Protein AF-A0A067QRG0-F1 (afdb_monomer)

Sequence (127 aa):
MYKMCYRGVSKDWDACASRFVQLVREEMNRKNVTEASRLMELCCAKHGFLRCVYAASRYKCRKEEAMFLKKIAETLSDTRVYSPHCKNVETQLCSCGKMLWASISSIIVTFLTLTTLSLCSCSSSVC

Organism: Zootermopsis nevadensis (NCBI:txid136037)

Foldseek 3Di:
DLVVLCVQLVVQLCVLVVQLVVQLVVLVPDPDDDPVVSLLSNLLSLVQSLCSQLVSSVVRHPNVSSVVSSVVSNVVSVVVHVPVVSPPRPNVVSPDPDDDDDDPDDDDDDDPPPDDDDDPPPPVSGD

Solvent-accessible surface area (backbone atoms only — not comparable to full-atom values): 7788 Å² total; per-residue (Å²): 114,63,67,61,43,48,66,77,33,43,71,56,43,50,51,33,51,52,52,33,54,49,51,50,50,55,55,70,67,53,74,99,66,54,69,69,59,51,50,49,53,50,38,36,40,48,53,13,32,39,49,39,40,26,53,57,25,49,79,74,32,55,68,68,50,13,51,51,52,23,50,52,47,47,60,58,44,47,79,77,40,79,52,86,71,40,78,79,57,57,78,76,75,56,62,76,93,82,83,86,84,77,77,95,75,76,88,82,91,79,98,80,73,93,82,71,92,75,72,85,70,76,58,86,76,65,85

Nearest PDB structures (foldseek):
  8qae-assembly2_C-2  TM=4.658E-01  e=2.141E+00  synthetic construct

pLDDT: mean 75.01, std 22.17, range [30.7, 97.62]

Structure (mmCIF, N/CA/C/O backbone):
data_AF-A0A067QRG0-F1
#
_entry.id   AF-A0A067QRG0-F1
#
loop_
_atom_site.group_PDB
_atom_site.id
_atom_site.type_symbol
_atom_site.label_atom_id
_atom_site.label_alt_id
_atom_site.label_comp_id
_atom_site.label_asym_id
_atom_site.label_entity_id
_atom_site.label_seq_id
_atom_site.pdbx_PDB_ins_code
_atom_site.Cartn_x
_atom_site.Cartn_y
_atom_site.Cartn_z
_atom_site.occupancy
_atom_site.B_iso_or_equiv
_atom_site.auth_seq_id
_atom_site.auth_comp_id
_atom_site.auth_asym_id
_atom_site.auth_atom_id
_atom_site.pdbx_PDB_model_num
ATOM 1 N N . MET A 1 1 ? 6.032 7.806 -20.876 1.00 64.62 1 MET A N 1
ATOM 2 C CA . MET A 1 1 ? 7.129 7.287 -20.029 1.00 64.62 1 MET A CA 1
ATOM 3 C C . MET A 1 1 ? 6.584 6.539 -18.808 1.00 64.62 1 MET A C 1
ATOM 5 O O . MET A 1 1 ? 6.626 5.317 -18.832 1.00 64.62 1 MET A O 1
ATOM 9 N N . TYR A 1 2 ? 5.886 7.204 -17.874 1.00 80.44 2 TYR A N 1
ATOM 10 C CA . TYR A 1 2 ? 5.312 6.586 -16.657 1.00 80.44 2 TYR A CA 1
ATOM 11 C C . TYR A 1 2 ? 4.421 5.347 -16.877 1.00 80.44 2 TYR A C 1
ATOM 13 O O . TYR A 1 2 ? 4.494 4.398 -16.104 1.00 80.44 2 TYR A O 1
ATOM 21 N N . LYS A 1 3 ? 3.619 5.308 -17.953 1.00 84.94 3 LYS A N 1
ATOM 22 C CA . LYS A 1 3 ? 2.763 4.151 -18.295 1.00 84.94 3 LYS A CA 1
ATOM 23 C C . LYS A 1 3 ? 3.561 2.859 -18.523 1.00 84.94 3 LYS A C 1
ATOM 25 O O . LYS A 1 3 ? 3.102 1.786 -18.143 1.00 84.94 3 LYS A O 1
ATOM 30 N N . MET A 1 4 ? 4.744 2.955 -19.136 1.00 88.62 4 MET A N 1
ATOM 31 C CA . MET A 1 4 ? 5.592 1.787 -19.413 1.00 88.62 4 MET A CA 1
ATOM 32 C C . MET A 1 4 ? 6.263 1.283 -18.137 1.00 88.62 4 MET A C 1
ATOM 34 O O . MET A 1 4 ? 6.259 0.079 -17.894 1.00 88.62 4 MET A O 1
ATOM 38 N N . CYS A 1 5 ? 6.740 2.204 -17.293 1.00 91.94 5 CYS A N 1
ATOM 39 C CA . CYS A 1 5 ? 7.211 1.877 -15.949 1.00 91.94 5 CYS A CA 1
ATOM 40 C C . CYS A 1 5 ? 6.113 1.162 -15.147 1.00 91.94 5 CYS A C 1
ATOM 42 O O . CYS A 1 5 ? 6.320 0.030 -14.717 1.00 91.94 5 CYS A O 1
ATOM 44 N N . TYR A 1 6 ? 4.922 1.769 -15.031 1.00 92.31 6 TYR A N 1
ATOM 45 C CA . TYR A 1 6 ? 3.808 1.188 -14.278 1.00 92.31 6 TYR A CA 1
ATOM 46 C C . TYR A 1 6 ? 3.455 -0.219 -14.768 1.00 92.31 6 TYR A C 1
ATOM 48 O O . TYR A 1 6 ? 3.308 -1.135 -13.968 1.00 92.31 6 TYR A O 1
ATOM 56 N N . ARG A 1 7 ? 3.405 -0.435 -16.089 1.00 94.50 7 ARG A N 1
ATOM 57 C CA . ARG A 1 7 ? 3.159 -1.768 -16.653 1.00 94.50 7 ARG A CA 1
ATOM 58 C C . ARG A 1 7 ? 4.186 -2.798 -16.166 1.00 94.50 7 ARG A C 1
ATOM 60 O O . ARG A 1 7 ? 3.789 -3.900 -15.799 1.00 94.50 7 ARG A O 1
ATOM 67 N N . GLY A 1 8 ? 5.471 -2.440 -16.123 1.00 94.31 8 GLY A N 1
ATOM 68 C CA . GLY A 1 8 ? 6.555 -3.322 -15.670 1.00 94.31 8 GLY A CA 1
ATOM 69 C C . GLY A 1 8 ? 6.551 -3.633 -14.166 1.00 94.31 8 GLY A C 1
ATOM 70 O O . GLY A 1 8 ? 7.048 -4.687 -13.761 1.00 94.31 8 GLY A O 1
ATOM 71 N N . VAL A 1 9 ? 5.971 -2.749 -13.350 1.00 96.38 9 VAL A N 1
ATOM 72 C CA . VAL A 1 9 ? 5.888 -2.905 -11.884 1.00 96.38 9 VAL A CA 1
ATOM 73 C C . VAL A 1 9 ? 4.495 -3.300 -11.394 1.00 96.38 9 VAL A C 1
ATOM 75 O O . VAL A 1 9 ? 4.328 -3.533 -10.207 1.00 96.38 9 VAL A O 1
ATOM 78 N N . SER A 1 10 ? 3.496 -3.378 -12.277 1.00 96.06 10 SER A N 1
ATOM 79 C CA . SER A 1 10 ? 2.083 -3.599 -11.921 1.00 96.06 10 SER A CA 1
ATOM 80 C C . SER A 1 10 ? 1.869 -4.793 -10.985 1.00 96.06 10 SER A C 1
ATOM 82 O O . SER A 1 10 ? 1.198 -4.661 -9.971 1.00 96.06 10 SER A O 1
ATOM 84 N N . LYS A 1 11 ? 2.530 -5.926 -11.248 1.00 97.06 11 LYS A N 1
ATOM 85 C CA . LYS A 1 11 ? 2.472 -7.103 -10.366 1.00 97.06 11 LYS A CA 1
ATOM 86 C C . LYS A 1 11 ? 3.056 -6.846 -8.971 1.00 97.06 11 LYS A C 1
ATOM 88 O O . LYS A 1 11 ? 2.489 -7.304 -7.985 1.00 97.06 11 LYS A O 1
ATOM 93 N N . ASP A 1 12 ? 4.172 -6.122 -8.880 1.00 97.06 12 ASP A N 1
ATOM 94 C CA . ASP A 1 12 ? 4.789 -5.788 -7.588 1.00 97.06 12 ASP A CA 1
ATOM 95 C C . ASP A 1 12 ? 3.935 -4.768 -6.833 1.00 97.06 12 ASP A C 1
ATOM 97 O O . ASP A 1 12 ? 3.755 -4.877 -5.625 1.00 97.06 12 ASP A O 1
ATOM 101 N N . TRP A 1 13 ? 3.367 -3.801 -7.557 1.00 96.31 13 TRP A N 1
ATOM 102 C CA . TRP A 1 13 ? 2.410 -2.845 -7.021 1.00 96.31 13 TRP A CA 1
ATOM 103 C C . TRP A 1 13 ? 1.216 -3.562 -6.391 1.00 96.31 13 TRP A C 1
ATOM 105 O O . TRP A 1 13 ? 0.882 -3.287 -5.240 1.00 96.31 13 TRP A O 1
ATOM 115 N N . ASP A 1 14 ? 0.608 -4.504 -7.115 1.00 97.06 14 ASP A N 1
ATOM 116 C CA . 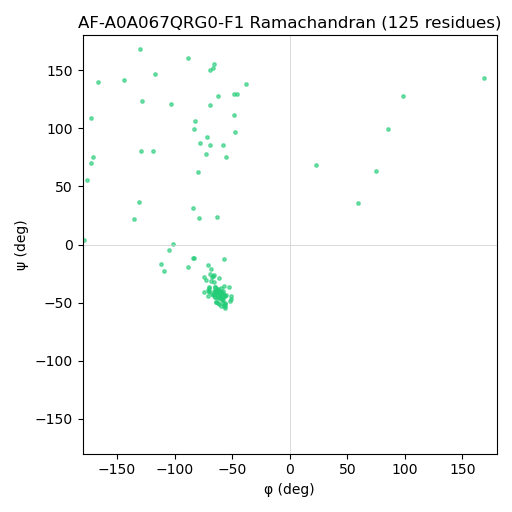ASP A 1 14 ? -0.536 -5.277 -6.631 1.00 97.06 14 ASP A CA 1
ATOM 117 C C . ASP A 1 14 ? -0.166 -6.127 -5.412 1.00 97.06 14 ASP A C 1
ATOM 119 O O . ASP A 1 14 ? -0.951 -6.210 -4.465 1.00 97.06 14 ASP A O 1
ATOM 123 N N . ALA A 1 15 ? 1.040 -6.702 -5.380 1.00 97.62 15 ALA A N 1
ATOM 124 C CA . ALA A 1 15 ? 1.548 -7.428 -4.219 1.00 97.62 15 ALA A CA 1
ATOM 125 C C . ALA A 1 15 ? 1.714 -6.507 -2.995 1.00 97.62 15 ALA A C 1
ATOM 127 O O . ALA A 1 15 ? 1.185 -6.813 -1.922 1.00 97.62 15 ALA A O 1
ATOM 128 N N . CYS A 1 16 ? 2.370 -5.351 -3.159 1.00 95.81 16 CYS A N 1
ATOM 129 C CA . CYS A 1 16 ? 2.524 -4.349 -2.100 1.00 95.81 16 CYS A CA 1
ATOM 130 C C . CYS A 1 16 ? 1.153 -3.869 -1.584 1.00 95.81 16 CYS A C 1
ATOM 132 O O . CYS A 1 16 ? 0.919 -3.807 -0.376 1.00 95.81 16 CYS A O 1
ATOM 134 N N . ALA A 1 17 ? 0.226 -3.550 -2.493 1.00 95.50 17 ALA A N 1
ATOM 135 C CA . ALA A 1 17 ? -1.100 -3.043 -2.153 1.00 95.50 17 ALA A CA 1
ATOM 136 C C . ALA A 1 17 ? -1.962 -4.104 -1.456 1.00 95.50 17 ALA A C 1
ATOM 138 O O . ALA A 1 17 ? -2.623 -3.807 -0.460 1.00 95.50 17 ALA A O 1
ATOM 139 N N . SER A 1 18 ? -1.931 -5.349 -1.934 1.00 95.44 18 SER A N 1
ATOM 140 C CA . SER A 1 18 ? -2.673 -6.457 -1.323 1.00 95.44 18 SER A CA 1
ATOM 141 C C . SER A 1 18 ? -2.182 -6.730 0.094 1.00 95.44 18 SER A C 1
ATOM 143 O O . SER A 1 18 ? -2.997 -6.874 1.008 1.00 95.44 18 SER A O 1
ATOM 145 N N . ARG A 1 19 ? -0.858 -6.715 0.304 1.00 93.12 19 ARG A N 1
ATOM 146 C CA . ARG A 1 19 ? -0.262 -6.875 1.634 1.00 93.12 19 ARG A CA 1
ATOM 147 C C . ARG A 1 19 ? -0.672 -5.750 2.579 1.00 93.12 19 ARG A C 1
ATOM 149 O O . ARG A 1 19 ? -1.078 -6.020 3.706 1.00 93.12 19 ARG A O 1
ATOM 156 N N . PHE A 1 20 ? -0.626 -4.507 2.111 1.00 92.50 20 PHE A N 1
ATOM 157 C CA . PHE A 1 20 ? -1.072 -3.349 2.880 1.00 92.50 20 PHE A CA 1
ATOM 158 C C . PHE A 1 20 ? -2.539 -3.469 3.310 1.00 92.50 20 PHE A C 1
ATOM 160 O O . PHE A 1 20 ? -2.857 -3.335 4.490 1.00 92.50 20 PHE A O 1
ATOM 167 N N . VAL A 1 21 ? -3.438 -3.784 2.372 1.00 92.69 21 VAL A N 1
ATOM 168 C CA . VAL A 1 21 ? -4.871 -3.946 2.663 1.00 92.69 21 VAL A CA 1
ATOM 169 C C . VAL A 1 21 ? -5.118 -5.088 3.648 1.00 92.69 21 VAL A C 1
ATOM 171 O O . VAL A 1 21 ? -5.977 -4.960 4.521 1.00 92.69 21 VAL A O 1
ATOM 174 N N . GLN A 1 22 ? -4.366 -6.184 3.535 1.00 92.81 22 GLN A N 1
ATOM 175 C CA . GLN A 1 22 ? -4.430 -7.290 4.484 1.00 92.81 22 GLN A CA 1
ATOM 176 C C . GLN A 1 22 ? -4.040 -6.837 5.898 1.00 92.81 22 GLN A C 1
ATOM 178 O O . GLN A 1 22 ? -4.814 -7.063 6.823 1.00 92.81 22 GLN A O 1
ATOM 183 N N . LEU A 1 23 ? -2.897 -6.163 6.061 1.00 89.81 23 LEU A N 1
ATOM 184 C CA . LEU A 1 23 ? -2.423 -5.679 7.365 1.00 89.81 23 LEU A CA 1
ATOM 185 C C . LEU A 1 23 ? -3.413 -4.706 8.010 1.00 89.81 23 LEU A C 1
ATOM 187 O O . LEU A 1 23 ? -3.739 -4.842 9.186 1.00 89.81 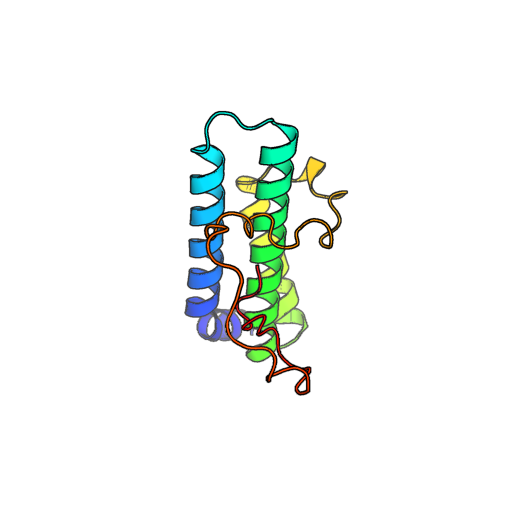23 LEU A O 1
ATOM 191 N N . VAL A 1 24 ? -3.955 -3.769 7.228 1.00 89.50 24 VAL A N 1
ATOM 192 C CA . VAL A 1 24 ? -4.990 -2.842 7.708 1.00 89.50 24 VAL A CA 1
ATOM 193 C C . VAL A 1 24 ? -6.227 -3.608 8.177 1.00 89.50 24 VAL A C 1
ATOM 195 O O . VAL A 1 24 ? -6.764 -3.318 9.242 1.00 89.50 24 VAL A O 1
ATOM 198 N N . ARG A 1 25 ? -6.680 -4.614 7.421 1.00 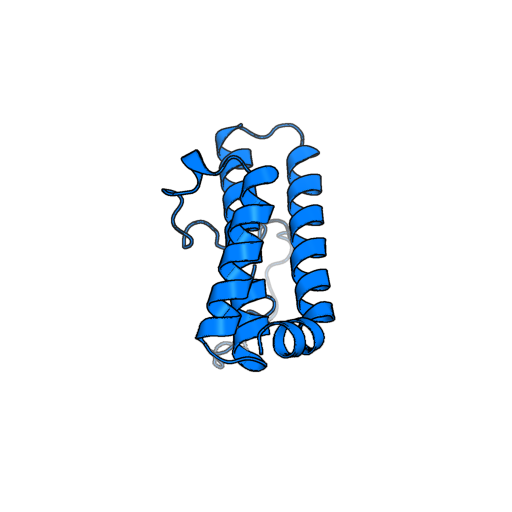90.94 25 ARG A N 1
ATOM 199 C CA . ARG A 1 25 ? -7.840 -5.431 7.804 1.00 90.94 25 ARG A CA 1
ATOM 200 C C . ARG A 1 25 ? -7.580 -6.237 9.078 1.00 90.94 25 ARG A C 1
ATOM 202 O O . ARG A 1 25 ? -8.449 -6.282 9.944 1.00 90.94 25 ARG A O 1
ATOM 209 N N . GLU A 1 26 ? -6.418 -6.876 9.185 1.00 90.88 26 GLU A N 1
ATOM 210 C CA . GLU A 1 26 ? -6.008 -7.627 10.378 1.00 90.88 26 GLU A CA 1
ATOM 211 C C . GLU A 1 26 ? -6.013 -6.728 11.616 1.00 90.88 26 GLU A C 1
ATOM 213 O O . GLU A 1 26 ? -6.561 -7.105 12.651 1.00 90.88 26 GLU A O 1
ATOM 218 N N . GLU A 1 27 ? -5.478 -5.515 11.486 1.00 89.50 27 GLU A N 1
ATOM 219 C CA . GLU A 1 27 ? -5.395 -4.553 12.578 1.00 89.50 27 GLU A CA 1
ATOM 220 C C . GLU A 1 27 ? -6.765 -3.991 12.987 1.00 89.50 27 GLU A C 1
ATOM 222 O O . GLU A 1 27 ? -7.073 -3.880 14.175 1.00 89.50 27 GLU A O 1
ATOM 227 N N . MET A 1 28 ? -7.636 -3.709 12.015 1.00 88.31 28 MET A N 1
ATOM 228 C CA . MET A 1 28 ? -9.008 -3.261 12.283 1.00 88.31 28 MET A CA 1
ATOM 229 C C . MET A 1 28 ? -9.859 -4.344 12.957 1.00 88.31 28 MET A C 1
ATOM 231 O O . MET A 1 28 ? -10.717 -4.032 13.781 1.00 88.31 28 MET A O 1
ATOM 235 N N . ASN A 1 29 ? -9.599 -5.617 12.654 1.00 92.19 29 ASN A N 1
ATOM 236 C CA . ASN A 1 29 ? -10.290 -6.750 13.268 1.00 92.19 29 ASN A CA 1
ATOM 237 C C . ASN A 1 29 ? -9.699 -7.155 14.628 1.00 92.19 29 ASN A C 1
ATOM 239 O O . ASN A 1 29 ? -10.303 -7.956 15.351 1.00 92.19 29 ASN A O 1
ATOM 243 N N . ARG A 1 30 ? -8.524 -6.628 14.991 1.00 90.62 30 ARG A N 1
ATOM 244 C CA . ARG A 1 30 ? -7.843 -6.946 16.246 1.00 90.62 30 ARG A CA 1
ATOM 245 C C . ARG A 1 30 ? -8.617 -6.359 17.428 1.00 90.62 30 ARG A C 1
ATOM 247 O O . ARG A 1 30 ? -8.817 -5.146 17.529 1.00 90.62 30 ARG A O 1
ATOM 254 N N . LYS A 1 31 ? -9.060 -7.238 18.330 1.00 92.19 31 LYS A N 1
ATOM 255 C CA . LYS A 1 31 ? -9.772 -6.886 19.569 1.00 92.19 31 LYS A CA 1
ATOM 256 C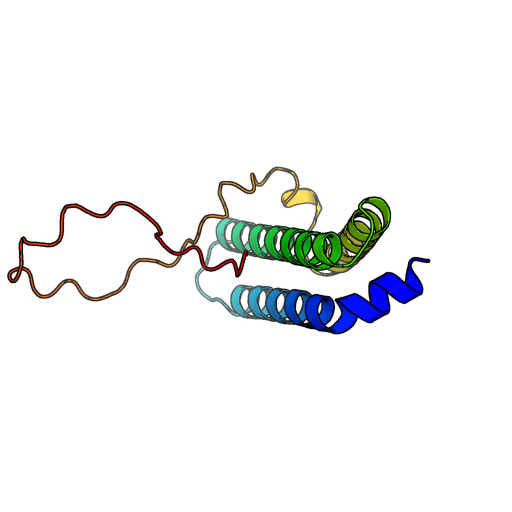 C . LYS A 1 31 ? -8.780 -6.630 20.708 1.00 92.19 31 LYS A C 1
ATOM 258 O O . LYS A 1 31 ? -7.651 -7.106 20.653 1.00 92.19 31 LYS A O 1
ATOM 263 N N . ASN A 1 32 ? -9.227 -5.924 21.747 1.00 90.38 32 ASN A N 1
ATOM 264 C CA . ASN A 1 32 ? -8.473 -5.688 22.988 1.00 90.38 32 ASN A CA 1
ATOM 265 C C . ASN A 1 32 ? -7.122 -4.972 22.798 1.00 90.38 32 ASN A C 1
ATOM 267 O O . ASN A 1 32 ? -6.163 -5.258 23.509 1.00 90.38 32 ASN A O 1
ATOM 271 N N . VAL A 1 33 ? -7.043 -4.036 21.849 1.00 87.50 33 VAL A N 1
ATOM 272 C CA . VAL A 1 33 ? -5.862 -3.183 21.653 1.00 87.50 33 VAL A CA 1
ATOM 273 C C . VAL A 1 33 ? -6.191 -1.724 21.890 1.00 87.50 33 VAL A C 1
ATOM 275 O O . VAL A 1 33 ? -7.303 -1.274 21.616 1.00 87.50 33 VAL A O 1
ATOM 278 N N . THR A 1 34 ? -5.214 -0.990 22.416 1.00 87.69 34 THR A N 1
ATOM 279 C CA . THR A 1 34 ? -5.343 0.449 22.628 1.00 87.69 34 THR A CA 1
ATOM 280 C C . THR A 1 34 ? -5.372 1.174 21.287 1.00 87.69 34 THR A C 1
ATOM 282 O O . THR A 1 34 ? -4.756 0.739 20.310 1.00 87.69 34 THR A O 1
ATOM 285 N N . GLU A 1 35 ? -6.062 2.310 21.240 1.00 83.94 35 GLU A N 1
ATOM 286 C CA . GLU A 1 35 ? -6.126 3.148 20.041 1.00 83.94 35 GLU A CA 1
ATOM 287 C C . GLU A 1 35 ? -4.731 3.596 19.583 1.00 83.94 35 GLU A C 1
ATOM 289 O O . GLU A 1 35 ? -4.424 3.537 18.397 1.00 83.94 35 GLU A O 1
ATOM 294 N N . ALA A 1 36 ? -3.850 3.936 20.529 1.00 82.69 36 ALA A N 1
ATOM 295 C CA . ALA A 1 36 ? -2.466 4.304 20.242 1.00 82.69 36 ALA A CA 1
ATOM 296 C C . ALA A 1 36 ? -1.673 3.164 19.576 1.00 82.69 36 ALA A C 1
ATOM 298 O O . ALA A 1 36 ? -0.954 3.400 18.607 1.00 82.69 36 ALA A O 1
ATOM 299 N N . SER A 1 37 ? -1.826 1.921 20.053 1.00 84.06 37 SER A N 1
ATOM 300 C CA . SER A 1 37 ? -1.179 0.756 19.434 1.00 84.06 37 SER A CA 1
ATOM 301 C C . SER A 1 37 ? -1.743 0.483 18.041 1.00 84.06 37 SER A C 1
ATOM 303 O O . SER A 1 37 ? -0.982 0.263 17.104 1.00 84.06 37 SER A O 1
ATOM 305 N N . ARG A 1 38 ? -3.068 0.560 17.878 1.00 86.00 38 ARG A N 1
ATOM 306 C CA . ARG A 1 38 ? -3.716 0.407 16.571 1.00 86.00 38 ARG A CA 1
ATOM 307 C C . ARG A 1 38 ? -3.216 1.445 15.572 1.00 86.00 38 ARG A C 1
ATOM 309 O O . ARG A 1 38 ? -2.862 1.103 14.448 1.00 86.00 38 ARG A O 1
ATOM 316 N N . LEU A 1 39 ? -3.168 2.706 15.987 1.00 84.62 39 LEU A N 1
ATOM 317 C CA . LEU A 1 39 ? -2.686 3.804 15.163 1.00 84.62 39 LEU A CA 1
ATOM 318 C C . LEU A 1 39 ? -1.231 3.586 14.734 1.00 84.62 39 LEU A C 1
ATOM 320 O O . LEU A 1 39 ? -0.926 3.726 13.553 1.00 84.62 39 LEU A O 1
ATOM 324 N N . MET A 1 40 ? -0.361 3.183 15.665 1.00 84.31 40 MET A N 1
ATOM 325 C CA . MET A 1 40 ? 1.038 2.856 15.380 1.00 84.31 40 MET A CA 1
ATOM 326 C C . MET A 1 40 ? 1.158 1.776 14.294 1.00 84.31 40 MET A C 1
ATOM 328 O O . MET A 1 40 ? 1.831 1.989 13.287 1.00 84.31 40 MET A O 1
ATOM 332 N N . GLU A 1 41 ? 0.454 0.653 14.447 1.00 85.94 41 GLU A N 1
ATOM 333 C CA . GLU A 1 41 ? 0.491 -0.460 13.487 1.00 85.94 41 GLU A CA 1
ATOM 334 C C . GLU A 1 41 ? -0.027 -0.055 12.099 1.00 85.94 41 GLU A C 1
ATOM 336 O O . GLU A 1 41 ? 0.575 -0.394 11.078 1.00 85.94 41 GLU A O 1
ATOM 341 N N . LEU A 1 42 ? -1.101 0.740 12.040 1.00 86.75 42 LEU A N 1
ATOM 342 C CA . LEU A 1 42 ? -1.624 1.270 10.779 1.00 86.75 42 LEU A CA 1
ATOM 343 C C . LEU A 1 42 ? -0.633 2.234 10.105 1.00 86.75 42 LEU A C 1
ATOM 345 O O . LEU A 1 42 ? -0.451 2.176 8.884 1.00 86.75 42 LEU A O 1
ATOM 349 N N . CYS A 1 43 ? 0.048 3.086 10.878 1.00 87.62 43 CYS A N 1
ATOM 350 C CA . CYS A 1 43 ? 1.109 3.951 10.361 1.00 87.62 43 CYS A CA 1
ATOM 351 C C . CYS A 1 43 ? 2.290 3.131 9.825 1.00 87.62 43 CYS A C 1
ATOM 353 O O . CYS A 1 43 ? 2.810 3.427 8.746 1.00 87.62 43 CYS A O 1
ATOM 355 N N . CYS A 1 44 ? 2.676 2.061 10.518 1.00 87.56 44 CYS A N 1
ATOM 356 C CA . CYS A 1 44 ? 3.736 1.167 10.070 1.00 87.56 44 CYS A CA 1
ATOM 357 C C . CYS A 1 44 ? 3.371 0.414 8.788 1.00 87.56 44 CYS A C 1
ATOM 359 O O . CYS A 1 44 ? 4.183 0.373 7.863 1.00 87.56 44 CYS A O 1
ATOM 361 N N . ALA A 1 45 ? 2.137 -0.084 8.670 1.00 90.44 45 ALA A N 1
ATOM 362 C CA . ALA A 1 45 ? 1.640 -0.695 7.439 1.00 90.44 45 ALA A CA 1
ATOM 363 C C . ALA A 1 45 ? 1.682 0.290 6.256 1.00 90.44 45 ALA A C 1
ATOM 365 O O . ALA A 1 45 ? 2.101 -0.075 5.156 1.00 90.44 45 ALA A O 1
ATOM 366 N N . LYS A 1 46 ? 1.313 1.560 6.481 1.00 90.31 46 LYS A N 1
ATOM 367 C CA . LYS A 1 46 ? 1.431 2.618 5.466 1.00 90.31 46 LYS A CA 1
ATOM 368 C C . LYS A 1 46 ? 2.889 2.840 5.061 1.00 90.31 46 LYS A C 1
ATOM 370 O O . LYS A 1 46 ? 3.197 2.848 3.871 1.00 90.31 46 LYS A O 1
ATOM 375 N N . HIS A 1 47 ? 3.803 3.011 6.016 1.00 89.06 47 HIS A N 1
ATOM 376 C CA . HIS A 1 47 ? 5.220 3.211 5.700 1.00 89.06 47 HIS A CA 1
ATOM 377 C C . HIS A 1 47 ? 5.826 2.031 4.938 1.00 89.06 47 HIS A C 1
ATOM 379 O O . HIS A 1 47 ? 6.588 2.257 3.994 1.00 89.06 47 HIS A O 1
ATOM 385 N N . GLY A 1 48 ? 5.454 0.806 5.314 1.00 90.56 48 GLY A N 1
ATOM 386 C CA . GLY A 1 48 ? 5.811 -0.410 4.594 1.00 90.56 48 GLY A CA 1
ATOM 387 C C . GLY A 1 48 ? 5.344 -0.374 3.143 1.00 90.56 48 GLY A C 1
ATOM 388 O O . GLY A 1 48 ? 6.158 -0.407 2.220 1.00 90.56 48 GLY A O 1
ATOM 389 N N . PHE A 1 49 ? 4.054 -0.107 2.919 1.00 92.94 49 PHE A N 1
ATOM 390 C CA . PHE A 1 49 ? 3.488 0.032 1.576 1.00 92.94 49 PHE A CA 1
ATOM 391 C C . PHE A 1 49 ? 4.255 1.032 0.695 1.00 92.94 49 PHE A C 1
ATOM 393 O O . PHE A 1 49 ? 4.648 0.703 -0.428 1.00 92.94 49 PHE A O 1
ATOM 400 N N . LEU A 1 50 ? 4.537 2.236 1.209 1.00 93.25 50 LEU A N 1
ATOM 401 C CA . LEU A 1 50 ? 5.277 3.258 0.459 1.00 93.25 50 LEU A CA 1
ATOM 402 C C . LEU A 1 50 ? 6.715 2.834 0.150 1.00 93.25 50 LEU A C 1
ATOM 404 O O . LEU A 1 50 ? 7.247 3.164 -0.915 1.00 93.25 50 LEU A O 1
ATOM 408 N N . ARG A 1 51 ? 7.359 2.121 1.077 1.00 93.62 51 ARG A N 1
ATOM 409 C CA . ARG A 1 51 ? 8.719 1.610 0.903 1.00 93.62 51 ARG A CA 1
ATOM 410 C C . ARG A 1 51 ? 8.746 0.473 -0.120 1.00 93.62 51 ARG A C 1
ATOM 412 O O . ARG A 1 51 ? 9.591 0.519 -1.010 1.00 93.62 51 ARG A O 1
ATOM 419 N N . CYS A 1 52 ? 7.805 -0.467 -0.044 1.00 95.62 52 CYS A N 1
ATOM 420 C CA . CYS A 1 52 ? 7.621 -1.567 -0.990 1.00 95.62 52 CYS A CA 1
ATOM 421 C C . CYS A 1 52 ? 7.440 -1.042 -2.422 1.00 95.62 52 CYS A C 1
ATOM 423 O O . CYS A 1 52 ? 8.224 -1.380 -3.310 1.00 95.62 52 CYS A O 1
ATOM 425 N N . VAL A 1 53 ? 6.491 -0.119 -2.630 1.00 96.06 53 VAL A N 1
ATOM 426 C CA . VAL A 1 53 ? 6.229 0.492 -3.945 1.00 96.06 53 VAL A CA 1
ATOM 427 C C . VAL A 1 53 ? 7.465 1.199 -4.489 1.00 96.06 53 VAL A C 1
ATOM 429 O O . VAL A 1 53 ? 7.826 1.011 -5.655 1.00 96.06 53 VAL A O 1
ATOM 432 N N . TYR A 1 54 ? 8.135 2.007 -3.663 1.00 96.06 54 TYR A N 1
ATOM 433 C CA . TYR A 1 54 ? 9.327 2.726 -4.095 1.00 96.06 54 TYR A CA 1
ATOM 434 C C . TYR A 1 54 ? 10.474 1.773 -4.446 1.00 96.06 54 TYR A C 1
ATOM 436 O O . TYR A 1 54 ? 11.096 1.948 -5.490 1.00 96.06 54 TYR A O 1
ATOM 444 N N . ALA A 1 55 ? 10.737 0.759 -3.618 1.00 95.44 55 ALA A N 1
ATOM 445 C CA . ALA A 1 55 ? 11.805 -0.212 -3.841 1.00 95.44 55 ALA A CA 1
ATOM 446 C C . ALA A 1 55 ? 11.569 -1.039 -5.115 1.00 95.44 55 ALA A C 1
ATOM 448 O O . ALA A 1 55 ? 12.448 -1.090 -5.978 1.00 95.44 55 ALA A O 1
ATOM 449 N N . ALA A 1 56 ? 10.364 -1.597 -5.281 1.00 95.50 56 ALA A N 1
ATOM 450 C CA . ALA A 1 56 ? 9.981 -2.347 -6.476 1.00 95.50 56 ALA A CA 1
ATOM 451 C C . ALA A 1 56 ? 10.103 -1.491 -7.746 1.00 95.50 56 ALA A C 1
ATOM 453 O O . ALA A 1 56 ? 10.667 -1.914 -8.757 1.00 95.50 56 ALA A O 1
ATOM 454 N N . SER A 1 57 ? 9.648 -0.238 -7.669 1.00 96.38 57 SER A N 1
ATOM 455 C CA . SER A 1 57 ? 9.729 0.692 -8.794 1.00 96.38 57 SER A CA 1
ATOM 456 C C . SER A 1 57 ? 11.161 1.121 -9.092 1.00 96.38 57 SER A C 1
ATOM 458 O O . SER A 1 57 ? 11.531 1.260 -10.253 1.00 96.38 57 SER A O 1
ATOM 460 N N . ARG A 1 58 ? 12.004 1.313 -8.072 1.00 95.44 58 ARG A N 1
ATOM 461 C CA . ARG A 1 58 ? 13.382 1.786 -8.250 1.00 95.44 58 ARG A CA 1
ATOM 462 C C . ARG A 1 58 ? 14.264 0.775 -8.980 1.00 95.44 58 ARG A C 1
ATOM 464 O O . ARG A 1 58 ? 15.210 1.205 -9.641 1.00 95.44 58 ARG A O 1
ATOM 471 N N . TYR A 1 59 ? 13.945 -0.516 -8.873 1.00 91.69 59 TYR A N 1
ATOM 472 C CA . TYR A 1 59 ? 14.638 -1.597 -9.578 1.00 91.69 59 TYR A CA 1
ATOM 473 C C . TYR A 1 59 ? 14.311 -1.636 -11.081 1.00 91.69 59 TYR A C 1
ATOM 475 O O . TYR A 1 59 ? 15.154 -2.022 -11.883 1.00 91.69 59 TYR A O 1
ATOM 483 N N . LYS A 1 60 ? 13.102 -1.210 -11.475 1.00 93.25 60 LYS A N 1
ATOM 484 C CA . LYS A 1 60 ? 12.588 -1.344 -12.852 1.00 93.25 60 LYS A CA 1
ATOM 485 C C . LYS A 1 60 ? 12.423 -0.021 -13.604 1.00 93.25 60 LYS A C 1
ATOM 487 O O . LYS A 1 60 ? 12.288 -0.026 -14.824 1.00 93.25 60 LYS A O 1
ATOM 492 N N . CYS A 1 61 ? 12.416 1.104 -12.897 1.00 95.38 61 CYS A N 1
ATOM 493 C CA . CYS A 1 61 ? 12.103 2.420 -13.442 1.00 95.38 61 CYS A CA 1
ATOM 494 C C . CYS A 1 61 ? 13.150 3.475 -13.076 1.00 95.38 61 CYS A C 1
ATOM 496 O O . CYS A 1 61 ? 13.993 3.287 -12.192 1.00 95.38 61 CYS A O 1
ATOM 498 N N . ARG A 1 62 ? 13.066 4.644 -13.728 1.00 95.56 62 ARG A N 1
ATOM 499 C CA . ARG A 1 62 ? 13.880 5.804 -13.345 1.00 95.56 62 ARG A CA 1
ATOM 500 C C . ARG A 1 62 ? 13.475 6.304 -11.961 1.00 95.56 62 ARG A C 1
ATOM 502 O O . ARG A 1 62 ? 12.334 6.140 -11.531 1.00 95.56 62 ARG A O 1
ATOM 509 N N . LYS A 1 63 ? 14.406 6.979 -11.282 1.00 95.75 63 LYS A N 1
ATOM 510 C CA . LYS A 1 63 ? 14.185 7.543 -9.941 1.00 95.75 63 LYS A CA 1
ATOM 511 C C . LYS A 1 63 ? 12.915 8.401 -9.875 1.00 95.75 63 LYS A C 1
ATOM 513 O O . LYS A 1 63 ? 12.111 8.202 -8.974 1.00 95.75 63 LYS A O 1
ATOM 518 N N . GLU A 1 64 ? 12.712 9.290 -10.845 1.00 95.38 64 GLU A N 1
ATOM 519 C CA . GLU A 1 64 ? 11.540 10.178 -10.884 1.00 95.38 64 GLU A CA 1
ATOM 520 C C . GLU A 1 64 ? 10.221 9.417 -11.058 1.00 95.38 64 GLU A C 1
ATOM 522 O O . GLU A 1 64 ? 9.219 9.747 -10.430 1.00 95.38 64 GLU A O 1
ATOM 527 N N . GLU A 1 65 ? 10.225 8.338 -11.842 1.00 95.62 65 GLU A N 1
ATOM 528 C CA . GLU A 1 65 ? 9.055 7.475 -12.025 1.00 95.62 65 GLU A CA 1
ATOM 529 C C . GLU A 1 65 ? 8.752 6.677 -10.754 1.00 95.62 65 GLU A C 1
ATOM 531 O O . GLU A 1 65 ? 7.600 6.599 -10.338 1.00 95.62 65 GLU A O 1
ATOM 536 N N . ALA A 1 66 ? 9.784 6.160 -10.083 1.00 96.19 66 ALA A N 1
ATOM 537 C CA . ALA A 1 66 ? 9.635 5.498 -8.791 1.00 96.19 66 ALA A CA 1
ATOM 538 C C . ALA A 1 66 ? 9.115 6.458 -7.707 1.00 96.19 66 ALA A C 1
ATOM 540 O O . ALA A 1 66 ? 8.256 6.084 -6.909 1.00 96.19 66 ALA A O 1
ATOM 541 N N . MET A 1 67 ? 9.588 7.710 -7.690 1.00 95.75 67 MET A N 1
ATOM 542 C CA . MET A 1 67 ? 9.064 8.740 -6.787 1.00 95.75 67 MET A CA 1
ATOM 543 C C . MET A 1 67 ? 7.615 9.107 -7.115 1.00 95.75 67 MET A C 1
ATOM 545 O O . MET A 1 67 ? 6.811 9.271 -6.200 1.00 95.75 67 MET A O 1
ATOM 549 N N . PHE A 1 68 ? 7.258 9.199 -8.396 1.00 95.62 68 PHE A N 1
ATOM 550 C CA . PHE A 1 68 ? 5.883 9.447 -8.821 1.00 95.62 68 PHE A CA 1
ATOM 551 C C . PHE A 1 68 ? 4.936 8.325 -8.375 1.00 95.62 68 PHE A C 1
ATOM 553 O O . PHE A 1 68 ? 3.894 8.598 -7.783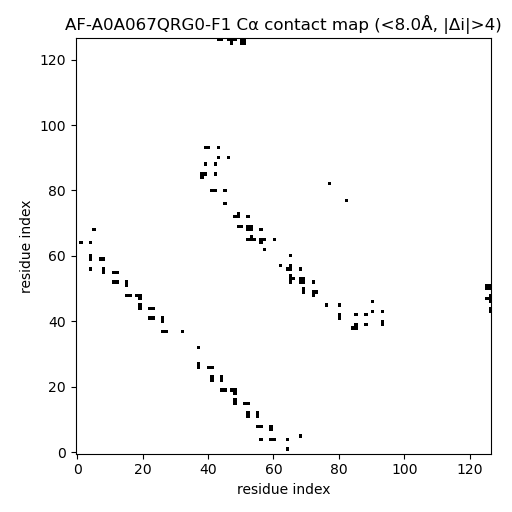 1.00 95.62 68 PHE A O 1
ATOM 560 N N . LEU A 1 69 ? 5.328 7.063 -8.566 1.00 95.75 69 LEU A N 1
ATOM 561 C CA . LEU A 1 69 ? 4.552 5.913 -8.102 1.00 95.75 69 LEU A CA 1
ATOM 562 C C . LEU A 1 69 ? 4.416 5.886 -6.574 1.00 95.75 69 LEU A C 1
ATOM 564 O O . LEU A 1 69 ? 3.320 5.660 -6.065 1.00 95.75 69 LEU A O 1
ATOM 568 N N . LYS A 1 70 ? 5.484 6.208 -5.832 1.00 95.25 70 LYS A N 1
ATOM 569 C CA . LYS A 1 70 ? 5.411 6.367 -4.372 1.00 95.25 70 LYS A CA 1
ATOM 570 C C . LYS A 1 70 ? 4.398 7.444 -3.961 1.00 95.25 70 LYS A C 1
ATOM 572 O O . LYS A 1 70 ? 3.639 7.213 -3.027 1.00 95.25 70 LYS A O 1
ATOM 577 N N . LYS A 1 71 ? 4.350 8.589 -4.654 1.00 93.69 71 LYS A N 1
ATOM 578 C CA . LYS A 1 71 ? 3.371 9.659 -4.377 1.00 93.69 71 LYS A CA 1
ATOM 579 C C . LYS A 1 71 ? 1.934 9.210 -4.631 1.00 93.69 71 LYS A C 1
ATOM 581 O O . LYS A 1 71 ? 1.062 9.510 -3.827 1.00 93.69 71 LYS A O 1
ATOM 586 N N . ILE A 1 72 ? 1.687 8.453 -5.702 1.00 94.44 72 ILE A N 1
ATOM 587 C CA . ILE A 1 72 ? 0.362 7.858 -5.941 1.00 94.44 72 ILE A CA 1
ATOM 588 C C . ILE A 1 72 ? -0.009 6.921 -4.787 1.00 94.44 72 ILE A C 1
ATOM 590 O O . ILE A 1 72 ? -1.117 7.004 -4.263 1.00 94.44 72 ILE A O 1
ATOM 594 N N . ALA A 1 73 ? 0.916 6.054 -4.364 1.00 93.44 73 ALA A N 1
ATOM 595 C CA . ALA A 1 73 ? 0.692 5.146 -3.243 1.00 93.44 73 ALA A CA 1
ATOM 596 C C . ALA A 1 73 ? 0.392 5.911 -1.944 1.00 93.44 73 ALA A C 1
ATOM 598 O O . ALA A 1 73 ? -0.520 5.532 -1.216 1.00 93.44 73 ALA A O 1
ATOM 599 N N . GLU A 1 74 ? 1.097 7.016 -1.695 1.00 91.56 74 GLU A N 1
ATOM 600 C CA . GLU A 1 74 ? 0.860 7.914 -0.561 1.00 91.56 74 GLU A CA 1
ATOM 601 C C . GLU A 1 74 ? -0.556 8.486 -0.597 1.00 91.56 74 GLU A C 1
ATOM 603 O O . GLU A 1 74 ? -1.317 8.263 0.344 1.00 91.56 74 GLU A O 1
ATOM 608 N N . THR A 1 75 ? -0.960 9.089 -1.719 1.00 90.50 75 THR A N 1
ATOM 609 C CA . THR A 1 75 ? -2.321 9.613 -1.908 1.00 90.50 75 THR A CA 1
ATOM 610 C C . THR A 1 75 ? -3.391 8.540 -1.695 1.00 90.50 75 THR A C 1
ATOM 612 O O . THR 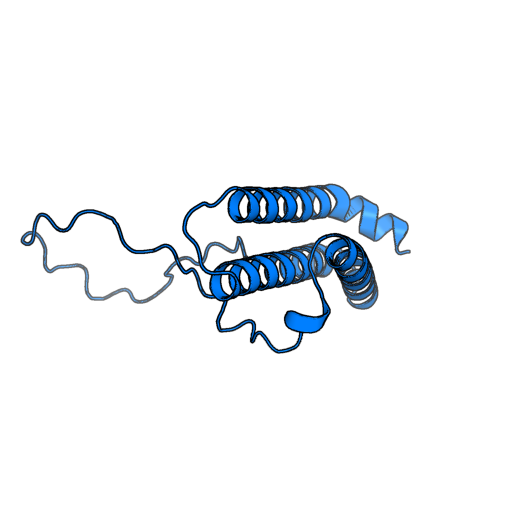A 1 75 ? -4.383 8.782 -1.013 1.00 90.50 75 THR A O 1
ATOM 615 N N . LEU A 1 76 ? -3.199 7.336 -2.239 1.00 90.00 76 LEU A N 1
ATOM 616 C CA . LEU A 1 76 ? -4.168 6.247 -2.091 1.00 90.00 76 LEU A CA 1
ATOM 617 C C . LEU A 1 76 ? -4.211 5.699 -0.662 1.00 90.00 76 LEU A C 1
ATOM 619 O O . LEU A 1 76 ? -5.286 5.366 -0.164 1.00 90.00 76 LEU A O 1
ATOM 623 N N . SER A 1 77 ? -3.067 5.622 0.016 1.00 87.94 77 SER A N 1
ATOM 624 C CA . SER A 1 77 ? -2.996 5.166 1.405 1.00 87.94 77 SER A CA 1
ATOM 625 C C . SER A 1 77 ? -3.643 6.155 2.375 1.00 87.94 77 SER A C 1
ATOM 627 O O . SER A 1 77 ? -4.268 5.721 3.337 1.00 87.94 77 SER A O 1
ATOM 629 N N . ASP A 1 78 ? -3.593 7.455 2.078 1.00 81.62 78 ASP A N 1
ATOM 630 C CA . ASP A 1 78 ? -4.195 8.514 2.898 1.00 81.62 78 ASP A CA 1
ATOM 631 C C . ASP A 1 78 ? -5.721 8.458 2.918 1.00 81.62 78 ASP A C 1
ATOM 633 O O . ASP A 1 78 ? -6.338 8.814 3.918 1.00 81.62 78 ASP A O 1
ATOM 637 N N . THR A 1 79 ? -6.343 7.942 1.854 1.00 68.44 79 THR A N 1
ATOM 638 C CA . THR A 1 79 ? -7.798 7.711 1.842 1.00 68.44 79 THR A CA 1
ATOM 639 C C . THR A 1 79 ? -8.234 6.596 2.794 1.00 68.44 79 THR A C 1
ATOM 641 O O . THR A 1 79 ? -9.398 6.541 3.180 1.00 68.44 79 THR A O 1
ATOM 644 N N . ARG A 1 80 ? -7.315 5.695 3.171 1.00 64.31 80 ARG A N 1
ATOM 645 C CA . ARG A 1 80 ? -7.593 4.528 4.024 1.00 64.31 80 ARG A CA 1
ATOM 646 C C . ARG A 1 80 ? -6.996 4.636 5.425 1.00 64.31 80 ARG A C 1
ATOM 648 O O . ARG A 1 80 ? -7.460 3.943 6.324 1.00 64.31 80 ARG A O 1
ATOM 655 N N . VAL A 1 81 ? -5.959 5.450 5.605 1.00 61.19 81 VAL A N 1
ATOM 656 C CA . VAL A 1 81 ? -5.171 5.557 6.837 1.00 61.19 81 VAL A CA 1
ATOM 657 C C . VAL A 1 81 ? -5.094 7.021 7.235 1.00 61.19 81 VAL A C 1
ATOM 659 O O . VAL A 1 81 ? -4.643 7.853 6.454 1.00 61.19 81 VAL A O 1
ATOM 662 N N . T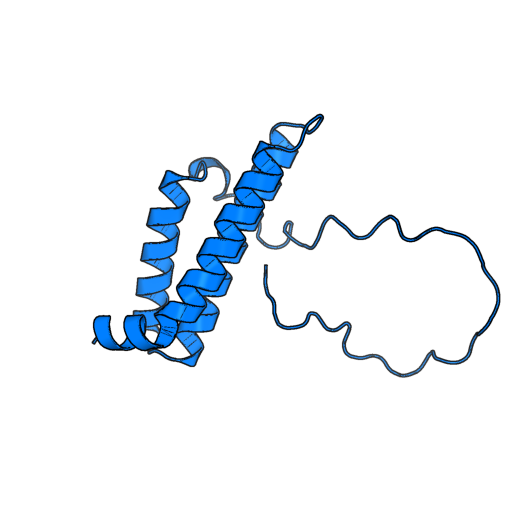YR A 1 82 ? -5.526 7.320 8.461 1.00 56.03 82 TYR A N 1
ATOM 663 C CA . TYR A 1 82 ? -5.571 8.650 9.065 1.00 56.03 82 TYR A CA 1
ATOM 664 C C . TYR A 1 82 ? -4.174 9.304 9.096 1.00 56.03 82 TYR A C 1
ATOM 666 O O . TYR A 1 82 ? -3.424 9.238 10.068 1.00 56.03 82 TYR A O 1
ATOM 674 N N . SER A 1 83 ? -3.843 9.955 7.979 1.00 54.78 83 SER A N 1
ATOM 675 C CA . SER A 1 83 ? -2.549 10.551 7.637 1.00 54.78 83 SER A CA 1
ATOM 676 C C . SER A 1 83 ? -2.007 11.608 8.616 1.00 54.78 83 SER A C 1
ATOM 678 O O . SER A 1 83 ? -0.788 11.611 8.821 1.00 54.78 83 SER A O 1
ATOM 680 N N . PRO A 1 84 ? -2.814 12.477 9.275 1.00 60.84 84 PRO A N 1
ATOM 681 C CA . PRO A 1 84 ? -2.232 13.547 10.088 1.00 60.84 84 PRO A CA 1
ATOM 682 C C . PRO A 1 84 ? -1.458 13.034 11.308 1.00 60.84 84 PRO A C 1
ATOM 684 O O . PRO A 1 84 ? -0.507 13.688 11.729 1.00 60.84 84 PRO A O 1
ATOM 687 N N . HIS A 1 85 ? -1.788 11.850 11.833 1.00 61.84 85 HIS A N 1
ATOM 688 C CA . HIS A 1 85 ? -1.117 11.309 13.017 1.00 61.84 85 HIS A CA 1
ATOM 689 C C . HIS A 1 85 ? 0.143 10.485 12.702 1.00 61.84 85 HIS A C 1
ATOM 691 O O . HIS A 1 85 ? 1.000 10.330 13.568 1.00 61.84 85 HIS A O 1
ATOM 697 N N . CYS A 1 86 ? 0.308 10.007 11.464 1.00 70.12 86 CYS A N 1
ATOM 698 C CA . CYS A 1 86 ? 1.458 9.181 11.080 1.00 70.12 86 CYS A CA 1
ATOM 699 C C . CYS A 1 86 ? 2.712 9.987 10.711 1.00 70.12 86 CYS A C 1
ATOM 701 O O . CYS A 1 86 ? 3.785 9.406 10.589 1.00 70.12 86 CYS A O 1
ATOM 703 N N . LYS A 1 87 ? 2.615 11.315 10.541 1.00 65.25 87 LYS A N 1
ATOM 704 C CA . LYS A 1 87 ? 3.771 12.166 10.186 1.00 65.25 87 LYS A CA 1
ATOM 705 C C . LYS A 1 87 ? 4.890 12.155 11.232 1.00 65.25 87 LYS A C 1
ATOM 707 O O . LYS A 1 87 ? 6.043 12.344 10.862 1.00 65.25 87 LYS A O 1
ATOM 712 N N . ASN A 1 88 ? 4.543 11.929 12.499 1.00 59.44 88 ASN A N 1
ATOM 713 C CA . ASN A 1 88 ? 5.481 11.941 13.626 1.00 59.44 88 ASN A CA 1
ATOM 714 C C . ASN A 1 88 ? 5.881 10.533 14.088 1.00 59.44 88 ASN A C 1
ATOM 716 O O . ASN A 1 88 ? 6.632 10.396 15.050 1.00 59.44 88 ASN A O 1
ATOM 720 N N . VAL A 1 89 ? 5.366 9.482 13.444 1.00 60.59 89 VAL A N 1
ATOM 721 C CA . VAL A 1 89 ? 5.753 8.109 13.763 1.00 60.59 89 VAL A CA 1
ATOM 722 C C . VAL A 1 89 ? 7.056 7.813 13.034 1.00 60.59 89 VAL A C 1
ATOM 724 O O . VAL A 1 89 ? 7.088 7.657 11.813 1.00 60.59 89 VAL A O 1
ATOM 727 N N . GLU A 1 90 ? 8.158 7.765 13.777 1.00 58.06 90 GLU A N 1
ATOM 728 C CA . GLU A 1 90 ? 9.445 7.405 13.197 1.00 58.06 90 GLU A CA 1
ATOM 729 C C . GLU A 1 90 ? 9.397 5.975 12.655 1.00 58.06 90 GLU A C 1
ATOM 731 O O . GLU A 1 90 ? 9.087 5.024 13.368 1.00 58.06 90 GLU A O 1
ATOM 736 N N . THR A 1 91 ? 9.786 5.798 11.390 1.00 59.69 91 THR A N 1
ATOM 737 C CA . THR A 1 91 ? 9.860 4.469 10.750 1.00 59.69 91 THR A CA 1
ATOM 738 C C . THR A 1 91 ? 10.768 3.461 11.470 1.00 59.69 91 THR A C 1
ATOM 740 O O . THR A 1 91 ? 10.722 2.278 11.139 1.00 59.69 91 THR A O 1
ATOM 743 N N . GLN A 1 92 ? 11.585 3.910 12.431 1.00 55.91 92 GLN A N 1
ATOM 744 C CA . GLN A 1 92 ? 12.402 3.060 13.299 1.00 55.91 92 GLN A CA 1
ATOM 745 C C . GLN A 1 92 ? 11.578 2.347 14.384 1.00 55.91 92 GLN A C 1
ATOM 747 O O . GLN A 1 92 ? 11.935 1.235 14.765 1.00 55.91 92 GLN A O 1
ATOM 752 N N . LEU A 1 93 ? 10.447 2.919 14.823 1.00 60.69 93 LEU A N 1
ATOM 753 C CA . LEU A 1 93 ? 9.512 2.253 15.741 1.00 60.69 93 LEU A CA 1
ATOM 754 C C . LEU A 1 93 ? 8.741 1.111 15.067 1.00 60.69 93 LEU A C 1
ATOM 756 O O . LEU A 1 93 ? 8.221 0.233 15.746 1.00 60.69 93 LEU A O 1
ATOM 760 N N . CYS A 1 94 ? 8.713 1.072 13.734 1.00 70.81 94 CYS A N 1
ATOM 761 C CA . CYS A 1 94 ? 8.040 0.032 12.955 1.00 70.81 94 CYS A CA 1
ATOM 762 C C . CYS A 1 94 ? 8.829 -1.286 12.852 1.00 70.81 94 CYS A C 1
ATOM 764 O O . CYS A 1 94 ? 8.629 -2.065 11.919 1.00 70.81 94 CYS A O 1
ATOM 766 N N . SER A 1 95 ? 9.739 -1.544 13.793 1.00 55.06 95 SER A N 1
ATOM 767 C CA . SER A 1 95 ? 10.554 -2.755 13.827 1.00 55.06 95 SER A CA 1
ATOM 768 C C . SER A 1 95 ? 9.775 -3.900 14.487 1.00 55.06 95 SER A C 1
ATOM 770 O O . SER A 1 95 ? 9.653 -3.956 15.705 1.00 55.06 95 SER A O 1
ATOM 772 N N . CYS A 1 96 ? 9.204 -4.780 13.657 1.00 49.19 96 CYS A N 1
ATOM 773 C CA . CYS A 1 96 ? 8.670 -6.117 13.959 1.00 49.19 96 CYS A CA 1
ATOM 774 C C . CYS A 1 96 ? 8.257 -6.404 15.420 1.00 49.19 96 CYS A C 1
ATOM 776 O O . CYS A 1 96 ? 8.817 -7.278 16.083 1.00 49.19 96 CYS A O 1
ATOM 778 N N . GLY A 1 97 ? 7.199 -5.755 15.901 1.00 42.47 97 GLY A N 1
ATOM 779 C CA . GLY A 1 97 ? 6.488 -6.193 17.100 1.00 42.47 97 GLY A CA 1
ATOM 780 C C . GLY A 1 97 ? 5.666 -7.453 16.818 1.00 42.47 97 GLY A C 1
ATOM 781 O O . GLY A 1 97 ? 4.468 -7.340 16.599 1.00 42.47 97 GLY A O 1
ATOM 782 N N . LYS A 1 98 ? 6.311 -8.632 16.758 1.00 40.06 98 LYS A N 1
ATOM 783 C CA . LYS A 1 98 ? 5.719 -9.993 16.855 1.00 40.06 98 LYS A CA 1
ATOM 784 C C . LYS A 1 98 ? 6.819 -11.075 16.826 1.00 40.06 98 LYS A C 1
ATOM 786 O O . LYS A 1 98 ? 6.809 -11.984 16.005 1.00 40.06 98 LYS A O 1
ATOM 791 N N . MET A 1 99 ? 7.787 -10.996 17.733 1.00 39.97 99 MET A N 1
ATOM 792 C CA . MET A 1 99 ? 8.675 -12.122 18.046 1.00 39.97 99 MET A CA 1
ATOM 793 C C . MET A 1 99 ? 8.670 -12.313 19.555 1.00 39.97 99 MET A C 1
ATOM 795 O O . MET A 1 99 ? 9.538 -11.782 20.222 1.00 39.97 99 MET A O 1
ATOM 799 N N . LEU A 1 100 ? 7.643 -12.986 20.085 1.00 43.59 100 LEU A N 1
ATOM 800 C CA . LEU A 1 100 ? 7.589 -13.526 21.453 1.00 43.59 100 LEU A CA 1
ATOM 801 C C . LEU A 1 100 ? 6.345 -14.429 21.588 1.00 43.59 100 LEU A C 1
ATOM 803 O O . LEU A 1 100 ? 5.323 -14.020 22.121 1.00 43.59 100 LEU A O 1
ATOM 807 N N . TRP A 1 101 ? 6.415 -15.639 21.021 1.00 36.44 101 TRP A N 1
ATOM 808 C CA . TRP A 1 101 ? 5.909 -16.875 21.645 1.00 36.44 101 TRP A CA 1
ATOM 809 C C . TRP A 1 101 ? 6.314 -18.093 20.797 1.00 36.44 101 TRP A C 1
ATOM 811 O O . TRP A 1 101 ? 5.505 -18.734 20.135 1.00 36.44 101 TRP A O 1
ATOM 821 N N . ALA A 1 102 ? 7.608 -18.405 20.798 1.00 39.00 102 ALA A N 1
ATOM 822 C CA . ALA A 1 102 ? 8.047 -19.785 20.633 1.00 39.00 102 ALA A CA 1
ATOM 823 C C . ALA A 1 102 ? 8.451 -20.257 22.032 1.00 39.00 102 ALA A C 1
ATOM 825 O O . ALA A 1 102 ? 9.238 -19.597 22.710 1.00 39.00 102 ALA A O 1
ATOM 826 N N . SER A 1 103 ? 7.789 -21.313 22.489 1.00 38.88 103 SER A N 1
ATOM 827 C CA . SER A 1 103 ? 7.798 -21.846 23.847 1.00 38.88 103 SER A CA 1
ATOM 828 C C . SER A 1 103 ? 9.194 -21.965 24.466 1.00 38.88 103 SER A 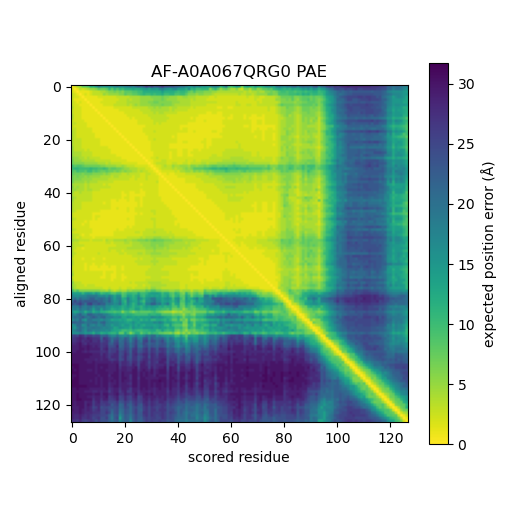C 1
ATOM 830 O O . SER A 1 103 ? 10.095 -22.573 23.896 1.00 38.88 103 SER A O 1
ATOM 832 N N . ILE A 1 104 ? 9.344 -21.439 25.683 1.00 45.16 104 ILE A N 1
ATOM 833 C CA . ILE A 1 104 ? 10.499 -21.678 26.553 1.00 45.16 104 ILE A CA 1
ATOM 834 C C . ILE A 1 104 ? 10.323 -23.066 27.189 1.00 45.16 104 ILE A C 1
ATOM 836 O O . ILE A 1 104 ? 9.715 -23.199 28.246 1.00 45.16 104 ILE A O 1
ATOM 840 N N . SER A 1 105 ? 10.795 -24.107 26.506 1.00 46.06 105 SER A N 1
ATOM 841 C CA . SER A 1 105 ? 11.128 -25.439 27.045 1.00 46.06 105 SER A CA 1
ATOM 842 C C . SER A 1 105 ? 11.805 -26.185 25.884 1.00 46.06 105 SER A C 1
ATOM 844 O O . SER A 1 105 ? 11.166 -26.400 24.865 1.00 46.06 105 SER A O 1
ATOM 846 N N . SER A 1 106 ? 13.103 -26.468 25.839 1.00 41.22 106 SER A N 1
ATOM 847 C CA . SER A 1 106 ? 14.027 -26.845 26.898 1.00 41.22 106 SER A CA 1
ATOM 848 C C . SER A 1 106 ? 15.412 -26.251 26.645 1.00 41.22 106 SER A C 1
ATOM 850 O O . SER A 1 106 ? 15.902 -26.194 25.520 1.00 41.22 106 SER A O 1
ATOM 852 N N . ILE A 1 107 ? 16.041 -25.829 27.734 1.00 50.53 107 ILE A N 1
ATOM 853 C CA . ILE A 1 107 ? 17.472 -25.557 27.839 1.00 50.53 107 ILE A CA 1
ATOM 854 C C . ILE A 1 107 ? 18.201 -26.908 27.690 1.00 50.53 107 ILE A C 1
ATOM 856 O O . ILE A 1 107 ? 17.668 -27.927 28.125 1.00 50.53 107 ILE A O 1
ATOM 860 N N . ILE A 1 108 ? 19.438 -26.874 27.180 1.00 54.47 108 ILE A N 1
ATOM 861 C CA . ILE A 1 108 ? 20.436 -27.962 27.076 1.00 54.47 108 ILE A CA 1
ATOM 862 C C . ILE A 1 108 ? 20.465 -28.622 25.677 1.00 54.47 108 ILE A C 1
ATOM 864 O O . ILE A 1 108 ? 19.451 -29.098 25.192 1.00 54.47 108 ILE A O 1
ATOM 868 N N . VAL A 1 109 ? 21.672 -28.700 25.084 1.00 49.50 109 VAL A N 1
ATOM 869 C CA . VAL A 1 109 ? 22.045 -29.168 23.720 1.00 49.50 109 VAL A CA 1
ATOM 870 C C . VAL A 1 109 ? 21.926 -28.044 22.666 1.00 49.50 109 VAL A C 1
ATOM 872 O O . VAL A 1 109 ? 20.842 -27.720 22.218 1.00 49.50 109 VAL A O 1
ATOM 875 N N . THR A 1 110 ? 22.965 -27.336 22.210 1.00 49.81 110 THR A N 1
ATOM 876 C CA . THR A 1 110 ? 24.406 -27.626 22.138 1.00 49.81 110 THR A CA 1
ATOM 877 C C . THR A 1 110 ? 25.176 -26.335 21.838 1.00 49.81 110 THR A C 1
ATOM 879 O O . THR A 1 110 ? 24.781 -25.523 21.008 1.00 49.81 110 THR A O 1
ATOM 882 N N . PHE A 1 111 ? 26.311 -26.193 22.508 1.00 47.28 111 PHE A N 1
ATOM 883 C CA . PHE A 1 111 ? 27.159 -25.012 22.671 1.00 47.28 111 PHE A CA 1
ATOM 884 C C . PHE A 1 111 ? 28.167 -24.760 21.516 1.00 47.28 111 PHE A C 1
ATOM 886 O O . PHE A 1 111 ? 29.258 -24.257 21.761 1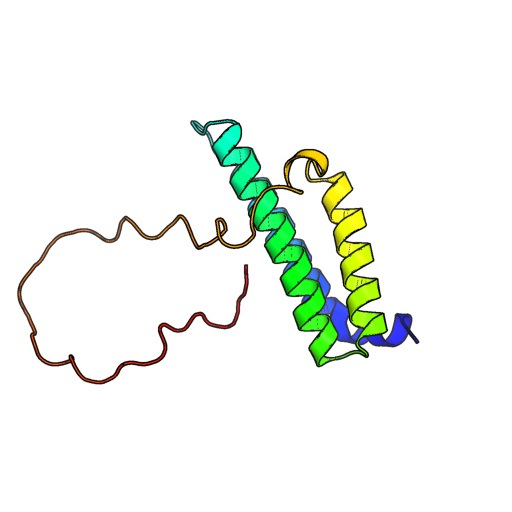.00 47.28 111 PHE A O 1
ATOM 893 N N . LEU A 1 112 ? 27.860 -25.121 20.260 1.00 46.69 112 LEU A N 1
ATOM 894 C CA . LEU A 1 112 ? 28.873 -25.190 19.179 1.00 46.69 112 LEU A CA 1
ATOM 895 C C . LEU A 1 112 ? 28.522 -24.480 17.856 1.00 46.69 112 LEU A C 1
ATOM 897 O O . LEU A 1 112 ? 28.912 -24.941 16.789 1.00 46.69 112 LEU A O 1
ATOM 901 N N . THR A 1 113 ? 27.842 -23.331 17.886 1.00 49.66 113 THR A N 1
ATOM 902 C CA . THR A 1 113 ? 27.691 -22.481 16.676 1.00 49.66 113 THR A CA 1
ATOM 903 C C . THR A 1 113 ? 27.919 -20.984 16.921 1.00 49.66 113 THR A C 1
ATOM 905 O O . THR A 1 113 ? 27.513 -20.144 16.119 1.00 49.66 113 THR A O 1
ATOM 908 N N . LEU A 1 114 ? 28.633 -20.619 17.993 1.00 46.41 114 LEU A N 1
ATOM 909 C CA . LEU A 1 114 ? 29.263 -19.299 18.095 1.00 46.41 114 LEU A CA 1
ATOM 910 C C . LEU A 1 114 ? 30.455 -19.269 17.128 1.00 46.41 114 LEU A C 1
ATOM 912 O O . LEU A 1 114 ? 31.529 -19.711 17.516 1.00 46.41 114 LEU A O 1
ATOM 916 N N . THR A 1 115 ? 30.277 -18.813 15.880 1.00 45.41 115 THR A N 1
ATOM 917 C CA . THR A 1 115 ? 31.339 -18.124 15.093 1.00 45.41 115 THR A CA 1
ATOM 918 C C . THR A 1 115 ? 30.948 -17.639 13.692 1.00 45.41 115 THR A C 1
ATOM 920 O O . THR A 1 115 ? 31.792 -17.043 13.031 1.00 45.41 115 THR A O 1
ATOM 923 N N . THR A 1 116 ? 29.700 -17.748 13.230 1.00 44.34 116 THR A N 1
ATOM 924 C CA . THR A 1 116 ? 29.289 -17.046 11.996 1.00 44.34 116 THR A CA 1
ATOM 925 C C . THR A 1 116 ? 28.173 -16.047 12.265 1.00 44.34 116 THR A C 1
ATOM 927 O O . THR A 1 116 ? 26.996 -16.257 11.990 1.00 44.34 116 THR A O 1
ATOM 930 N N . LEU A 1 117 ? 28.589 -14.880 12.768 1.00 40.53 117 LEU A N 1
ATOM 931 C CA . LEU A 1 117 ? 27.931 -13.632 12.407 1.00 40.53 117 LEU A CA 1
ATOM 932 C C . LEU A 1 117 ? 27.792 -13.582 10.880 1.00 40.53 117 LEU A C 1
ATOM 934 O O . LEU A 1 117 ? 28.780 -13.459 10.165 1.00 40.53 117 LEU A O 1
ATOM 938 N N . SER A 1 118 ? 26.574 -13.663 10.374 1.00 41.00 118 SER A N 1
ATOM 939 C CA . SER A 1 118 ? 26.008 -12.703 9.424 1.00 41.00 118 SER A CA 1
ATOM 940 C C . SER A 1 118 ? 24.718 -13.281 8.867 1.00 41.00 118 SER A C 1
ATOM 942 O O . SER A 1 118 ? 24.596 -14.476 8.626 1.00 41.00 118 SER A O 1
ATOM 944 N N . LEU A 1 119 ? 23.756 -12.392 8.657 1.00 40.50 119 LEU A N 1
ATOM 945 C CA . LEU A 1 119 ? 22.464 -12.673 8.049 1.00 40.50 119 LEU A CA 1
ATOM 946 C C . LEU A 1 119 ? 21.501 -13.422 8.977 1.00 40.50 119 LEU A C 1
ATOM 948 O O . LEU A 1 119 ? 20.930 -14.455 8.626 1.00 40.50 119 LEU A O 1
ATOM 952 N N . CYS A 1 120 ? 21.139 -12.750 10.082 1.00 35.28 120 CYS A N 1
ATOM 953 C CA . CYS A 1 120 ? 19.705 -12.561 10.314 1.00 35.28 120 CYS A CA 1
ATOM 954 C C . CYS A 1 120 ? 19.145 -12.073 8.979 1.00 35.28 120 CYS A C 1
ATOM 956 O O . CYS A 1 120 ? 19.317 -10.916 8.592 1.00 35.28 120 CYS A O 1
ATOM 958 N N . SER A 1 121 ? 18.609 -13.016 8.217 1.00 32.94 121 SER A N 1
ATOM 959 C CA . SER A 1 121 ? 17.962 -12.753 6.959 1.00 32.94 121 SER A CA 1
ATOM 960 C C . SER A 1 121 ? 16.683 -12.017 7.324 1.00 32.94 121 SER A C 1
ATOM 962 O O . SER A 1 121 ? 15.611 -12.606 7.413 1.00 32.94 121 SER A O 1
ATOM 964 N N . CYS A 1 122 ? 16.796 -10.695 7.479 1.00 37.50 122 CYS A N 1
ATOM 965 C CA . CYS A 1 122 ? 15.828 -9.791 6.884 1.00 37.50 122 CYS A CA 1
ATOM 966 C C . CYS A 1 122 ? 15.822 -10.128 5.393 1.00 37.50 122 CYS A C 1
ATOM 968 O O . CYS A 1 122 ? 16.429 -9.444 4.568 1.00 37.50 122 CYS A O 1
ATOM 970 N N . SER A 1 123 ? 15.185 -11.259 5.065 1.00 30.70 123 SER A N 1
ATOM 971 C CA . SER A 1 123 ? 14.751 -11.549 3.720 1.00 30.70 123 SER A CA 1
ATOM 972 C C . SER A 1 123 ? 14.033 -10.292 3.293 1.00 30.70 123 SER A C 1
ATOM 974 O O . SER A 1 123 ? 13.225 -9.744 4.044 1.00 30.70 123 SER A O 1
ATOM 976 N N . SER A 1 124 ? 14.418 -9.799 2.131 1.00 34.66 124 SER A N 1
ATOM 977 C CA . SER A 1 124 ? 14.115 -8.489 1.571 1.00 34.66 124 SER A CA 1
ATOM 978 C C . SER A 1 124 ? 12.619 -8.242 1.300 1.00 34.66 124 SER A C 1
ATOM 980 O O . SER A 1 124 ? 12.256 -7.396 0.494 1.00 34.66 124 SER A O 1
ATOM 982 N N . SER A 1 125 ? 11.742 -8.953 2.003 1.00 32.47 125 SER A N 1
ATOM 983 C CA . SER A 1 125 ? 10.323 -8.694 2.217 1.00 32.47 125 SER A CA 1
ATOM 984 C C . SER A 1 125 ? 10.183 -7.635 3.309 1.00 32.47 125 SER A C 1
ATOM 986 O O . SER A 1 125 ? 9.702 -7.874 4.413 1.00 32.47 125 SER A O 1
ATOM 988 N N . VAL A 1 126 ? 10.733 -6.471 2.978 1.00 38.34 126 VAL A N 1
ATOM 989 C CA . VAL A 1 126 ? 10.517 -5.183 3.625 1.00 38.34 126 VAL A CA 1
ATOM 990 C C . VAL A 1 126 ? 9.047 -5.066 4.039 1.00 38.34 126 VAL A C 1
ATOM 992 O O . VAL A 1 126 ? 8.184 -5.472 3.263 1.00 38.34 126 VAL A O 1
ATOM 995 N N . CYS A 1 127 ? 8.800 -4.539 5.244 1.00 38.53 127 CYS A N 1
ATOM 996 C CA . CYS A 1 127 ? 7.481 -4.103 5.712 1.00 38.53 127 CYS A CA 1
ATOM 997 C C . CYS A 1 127 ? 6.561 -3.630 4.579 1.00 38.53 127 CYS A C 1
ATOM 999 O O . CYS A 1 127 ? 7.067 -2.884 3.707 1.00 38.53 127 CYS A O 1
#

Secondary structure (DSSP, 8-state):
-HHHHHHHHHHHHHHHHHHHHHHHHHHHH--S--HHHHHHHHHHHHHHHHHHHHHHHHHHS-HHHHHHHHHHHHHHHHTTS-HHHHTTS-TTTTS------S------S----TT--------S---

Mean predicted aligned error: 12.3 Å

Radius of gyration: 18.31 Å; Cα contacts (8 Å, |Δi|>4): 78; chains: 1; bounding box: 42×43×48 Å